Protein AF-A0A7V9Q1P3-F1 (afdb_monomer_lite)

pLDDT: mean 88.44, std 11.28, range [40.5, 98.25]

Sequence (131 aa):
MVEPEASEGRSLGRSAQELAEQVKGLVQTEIALARQEMTGQTRELGMAGGMGGAAAGLAVMSAGTATAGLVLLLAEKTPPWIAAFAVSGAYAGGAAVLARRARQKAEQIGVPSPDQAIGILKDAAQQVTGS

Radius of gyration: 32.56 Å; chains: 1; bounding box: 59×27×105 Å

Secondary structure (DSSP, 8-state):
----TTTHHHHHHHHHHHHHHHHHHHHHHHHHHHHHHHHHHHHHHHHHHHHHHHHHHHHHHHHHHHHHHHHHHHHTTS-HHHHHHHHHHHHHHHHHHHHHHHHHHHHHTTPPPHHHHHHHHHHHHHHHH--

Structure (mmCIF, N/CA/C/O backbone):
data_AF-A0A7V9Q1P3-F1
#
_entry.id   AF-A0A7V9Q1P3-F1
#
loop_
_atom_site.group_PDB
_atom_site.id
_atom_site.type_symbol
_atom_site.label_atom_id
_atom_site.label_alt_id
_atom_site.label_comp_id
_atom_site.label_asym_id
_atom_site.label_entity_id
_atom_site.label_seq_id
_atom_site.pdbx_PDB_ins_code
_atom_site.Cartn_x
_atom_site.Cartn_y
_atom_site.Cartn_z
_atom_site.occupancy
_atom_site.B_iso_or_equiv
_atom_site.auth_seq_id
_atom_site.auth_comp_id
_atom_site.auth_asym_id
_atom_site.auth_atom_id
_atom_site.pdbx_PDB_model_num
ATOM 1 N N . MET A 1 1 ? -40.681 10.470 78.973 1.00 40.50 1 MET A N 1
ATOM 2 C CA . MET A 1 1 ? -40.769 11.097 77.640 1.00 40.50 1 MET A CA 1
ATOM 3 C C . MET A 1 1 ? -39.359 11.038 77.070 1.00 40.50 1 MET A C 1
ATOM 5 O O . MET A 1 1 ? -38.522 11.806 77.513 1.00 40.50 1 MET A O 1
ATOM 9 N N . VAL A 1 2 ? -39.037 10.002 76.288 1.00 53.62 2 VAL A N 1
ATOM 10 C CA . VAL A 1 2 ? -37.687 9.761 75.742 1.00 53.62 2 VAL A CA 1
ATOM 11 C C . VAL A 1 2 ? -37.858 9.546 74.242 1.00 53.62 2 VAL A C 1
ATOM 13 O O . VAL A 1 2 ? -38.543 8.608 73.846 1.00 53.62 2 VAL A O 1
ATOM 16 N N . GLU A 1 3 ? -37.312 10.456 73.439 1.00 56.53 3 GLU A N 1
ATOM 17 C CA . GLU A 1 3 ? -37.327 10.440 71.969 1.00 56.53 3 GLU A CA 1
ATOM 18 C C . GLU A 1 3 ? -36.330 9.393 71.420 1.00 56.53 3 GLU A C 1
ATOM 20 O O . GLU A 1 3 ? -35.131 9.545 71.667 1.00 56.53 3 GLU A O 1
ATOM 25 N N . PRO A 1 4 ? -36.764 8.348 70.675 1.00 55.16 4 PRO A N 1
ATOM 26 C CA . PRO A 1 4 ? -35.864 7.321 70.138 1.00 55.16 4 PRO A CA 1
ATOM 27 C C . PRO A 1 4 ? -35.540 7.418 68.626 1.00 55.16 4 PRO A C 1
ATOM 29 O O . PRO A 1 4 ? -34.815 6.575 68.115 1.00 55.16 4 PRO A O 1
ATOM 32 N N . GLU A 1 5 ? -35.980 8.441 67.893 1.00 57.84 5 GLU A N 1
ATOM 33 C CA . GLU A 1 5 ? -35.951 8.450 66.408 1.00 57.84 5 GLU A CA 1
ATOM 34 C C . GLU A 1 5 ? -34.574 8.734 65.744 1.00 57.84 5 GLU A C 1
ATOM 36 O O . GLU A 1 5 ? -34.412 8.589 64.534 1.00 57.84 5 GLU A O 1
ATOM 41 N N . ALA A 1 6 ? -33.536 9.133 66.490 1.00 60.72 6 ALA A N 1
ATOM 42 C CA . ALA A 1 6 ? -32.285 9.654 65.903 1.00 60.72 6 ALA A CA 1
ATOM 43 C C . ALA A 1 6 ? -31.137 8.627 65.711 1.00 60.72 6 ALA A C 1
ATOM 45 O O . ALA A 1 6 ? -30.045 9.001 65.260 1.00 60.72 6 ALA A O 1
ATOM 46 N N . SER A 1 7 ? -31.295 7.359 66.106 1.00 61.62 7 SER A N 1
ATOM 47 C CA . SER A 1 7 ? -30.229 6.333 66.037 1.00 61.62 7 SER A CA 1
ATOM 48 C C . SER A 1 7 ? -30.337 5.421 64.806 1.00 61.62 7 SER A C 1
ATOM 50 O O . SER A 1 7 ? -29.314 5.085 64.208 1.00 61.62 7 SER A O 1
ATOM 52 N N . GLU A 1 8 ? -31.552 5.090 64.372 1.00 64.25 8 GLU A N 1
ATOM 53 C CA . GLU A 1 8 ? -31.824 4.177 63.252 1.00 64.25 8 GLU A CA 1
ATOM 54 C C . GLU A 1 8 ? -31.451 4.789 61.893 1.00 64.25 8 GLU A C 1
ATOM 56 O O . GLU A 1 8 ? -30.767 4.160 61.082 1.00 64.25 8 GLU A O 1
ATOM 61 N N . GLY A 1 9 ? -31.765 6.075 61.690 1.00 63.47 9 GLY A N 1
ATOM 62 C CA . GLY A 1 9 ? -31.361 6.820 60.491 1.00 63.47 9 GLY A CA 1
ATOM 63 C C . GLY A 1 9 ? -29.839 6.957 60.335 1.00 63.47 9 GLY A C 1
ATOM 64 O O . GLY A 1 9 ? -29.325 6.960 59.217 1.00 63.47 9 GLY A O 1
ATOM 65 N N . ARG A 1 10 ? -29.088 6.991 61.449 1.00 69.19 10 ARG A N 1
ATOM 66 C CA . ARG A 1 10 ? -27.611 6.978 61.431 1.00 69.19 10 ARG A CA 1
ATOM 67 C C . ARG A 1 10 ? -27.035 5.611 61.058 1.00 69.19 10 ARG A C 1
ATOM 69 O O . ARG A 1 10 ? -25.975 5.565 60.441 1.00 69.19 10 ARG A O 1
ATOM 76 N N . SER A 1 11 ? -27.714 4.523 61.416 1.00 75.56 11 SER A N 1
ATOM 77 C CA . SER A 1 11 ? -27.317 3.152 61.069 1.00 75.56 11 SER A CA 1
ATOM 78 C C . SER A 1 11 ? -27.511 2.874 59.573 1.00 75.56 11 SER A C 1
ATOM 80 O O . SER A 1 11 ? -26.572 2.470 58.889 1.00 75.56 11 SER A O 1
ATOM 82 N N . LEU A 1 12 ? -28.689 3.210 59.035 1.00 77.12 12 LEU A N 1
ATOM 83 C CA . LEU A 1 12 ? -29.006 3.063 57.608 1.00 77.12 12 LEU A CA 1
ATOM 84 C C . LEU A 1 12 ? -28.091 3.920 56.719 1.00 77.12 12 LEU A C 1
ATOM 86 O O . LEU A 1 12 ? -27.609 3.451 55.687 1.00 77.12 12 LEU A O 1
ATOM 90 N N . GLY A 1 13 ? -27.788 5.151 57.149 1.00 78.44 13 GLY A N 1
ATOM 91 C CA . GLY A 1 13 ? -26.826 6.016 56.462 1.00 78.44 13 GLY A CA 1
ATOM 92 C C . GLY A 1 13 ? -25.408 5.435 56.420 1.00 78.44 13 GLY A C 1
ATOM 93 O O . GLY A 1 13 ? -24.713 5.591 55.418 1.00 78.44 13 GLY A O 1
ATOM 94 N N . ARG A 1 14 ? -24.991 4.704 57.463 1.00 78.31 14 ARG A N 1
ATOM 95 C CA . ARG A 1 14 ? -23.667 4.071 57.536 1.00 78.31 14 ARG A CA 1
ATOM 96 C C . ARG A 1 14 ? -23.537 2.881 56.582 1.00 78.31 14 ARG A C 1
ATOM 98 O O . ARG A 1 14 ? -22.543 2.794 55.871 1.00 78.31 14 ARG A O 1
ATOM 105 N N . SER A 1 15 ? -24.547 2.012 56.500 1.00 82.81 15 SER A N 1
ATOM 106 C CA . SER A 1 15 ? -24.542 0.884 55.552 1.00 82.81 15 SER A CA 1
ATOM 107 C C . SER A 1 15 ? -24.612 1.346 54.093 1.00 82.81 15 SER A C 1
ATOM 109 O O . SER A 1 15 ? -23.935 0.781 53.237 1.00 82.81 15 SER A O 1
ATOM 111 N N . ALA A 1 16 ? -25.374 2.406 53.798 1.00 83.25 16 ALA A N 1
ATOM 112 C CA . ALA A 1 16 ? -25.401 3.009 52.464 1.00 83.25 16 ALA A CA 1
ATOM 113 C C . ALA A 1 16 ? -24.028 3.576 52.064 1.00 83.25 16 ALA A C 1
ATOM 115 O O . ALA A 1 16 ? -23.595 3.411 50.923 1.00 83.25 16 ALA A O 1
ATOM 116 N N . GLN A 1 17 ? -23.322 4.195 53.014 1.00 83.81 17 GLN A N 1
ATOM 117 C CA . GLN A 1 17 ? -21.967 4.695 52.810 1.00 83.81 17 GLN A CA 1
ATOM 118 C C . GLN A 1 17 ? -20.967 3.550 52.567 1.00 83.81 17 GLN A C 1
ATOM 120 O O . GLN A 1 17 ? -20.186 3.616 51.624 1.00 83.81 17 GLN A O 1
ATOM 125 N N . GLU A 1 18 ? -21.051 2.455 53.326 1.00 84.56 18 GLU A N 1
ATOM 126 C CA . GLU A 1 18 ? -20.197 1.272 53.139 1.00 84.56 18 GLU A CA 1
ATOM 127 C C . GLU A 1 18 ? -20.433 0.554 51.795 1.00 84.56 18 GLU A C 1
ATOM 129 O O . GLU A 1 18 ? -19.474 0.081 51.179 1.00 84.56 18 GLU A O 1
ATOM 134 N N . LEU A 1 19 ? -21.675 0.482 51.297 1.00 85.12 19 LEU A N 1
ATOM 135 C CA . LEU A 1 19 ? -21.953 -0.022 49.943 1.00 85.12 19 LEU A CA 1
ATOM 136 C C . LEU A 1 19 ? -21.420 0.925 48.862 1.00 85.12 19 LEU A C 1
ATOM 138 O O . LEU A 1 19 ? -20.853 0.459 47.874 1.00 85.12 19 LEU A O 1
ATOM 142 N N . ALA A 1 20 ? -21.574 2.240 49.041 1.00 85.69 20 ALA A N 1
ATOM 143 C CA . ALA A 1 20 ? -21.042 3.226 48.103 1.00 85.69 20 ALA A CA 1
ATOM 144 C C . ALA A 1 20 ? -19.510 3.130 47.997 1.00 85.69 20 ALA A C 1
ATOM 146 O O . ALA A 1 20 ? -18.964 3.171 46.893 1.00 85.69 20 ALA A O 1
ATOM 147 N N . GLU A 1 21 ? -18.820 2.925 49.121 1.00 87.25 21 GLU A N 1
ATOM 148 C CA . GLU A 1 21 ? -17.372 2.702 49.163 1.00 87.25 21 GLU A CA 1
ATOM 149 C C . GLU A 1 21 ? -16.961 1.401 48.435 1.00 87.25 21 GLU A C 1
ATOM 151 O O . GLU A 1 21 ? -15.992 1.401 47.672 1.00 87.25 21 GLU A O 1
ATOM 156 N N . GLN A 1 22 ? -17.718 0.306 48.596 1.00 86.44 22 GLN A N 1
ATOM 157 C CA . GLN A 1 22 ? -17.456 -0.977 47.919 1.00 86.44 22 GLN A CA 1
ATOM 158 C C . GLN A 1 22 ? -17.688 -0.909 46.407 1.00 86.44 22 GLN A C 1
ATOM 160 O O . GLN A 1 22 ? -16.849 -1.367 45.628 1.00 86.44 22 GLN A O 1
ATOM 165 N N . VAL A 1 23 ? -18.796 -0.297 45.978 1.00 86.88 23 VAL A N 1
ATOM 166 C CA . VAL A 1 23 ? -19.097 -0.087 44.553 1.00 86.88 23 VAL A CA 1
ATOM 167 C C . VAL A 1 23 ? -18.023 0.790 43.916 1.00 86.88 23 VAL A C 1
ATOM 169 O O . VAL A 1 23 ? -17.539 0.484 42.829 1.00 86.88 23 VAL A O 1
ATOM 172 N N . LYS A 1 24 ? -17.578 1.840 44.613 1.00 90.00 24 LYS A N 1
ATOM 173 C CA . LYS A 1 24 ? -16.486 2.703 44.152 1.00 90.00 24 LYS A CA 1
ATOM 174 C C . LYS A 1 24 ? -15.175 1.931 43.982 1.00 90.00 24 LYS A C 1
ATOM 176 O O . LYS A 1 24 ? -14.496 2.131 42.977 1.00 90.00 24 LYS A O 1
ATOM 181 N N . GLY A 1 25 ? -14.837 1.038 44.913 1.00 89.25 25 GLY A N 1
ATOM 182 C CA . GLY A 1 25 ? -13.669 0.159 44.794 1.00 89.25 25 GLY A CA 1
ATOM 183 C C . GLY A 1 25 ? -13.759 -0.794 43.598 1.00 89.25 25 GLY A C 1
ATOM 184 O O . GLY A 1 25 ? -12.799 -0.929 42.837 1.00 89.25 25 GLY A O 1
ATOM 185 N N . LEU A 1 26 ? -14.928 -1.401 43.377 1.00 91.12 26 LEU A N 1
ATOM 186 C CA . LEU A 1 26 ? -15.159 -2.301 42.246 1.00 91.12 26 LEU A CA 1
ATOM 187 C C . LEU A 1 26 ? -15.037 -1.567 40.903 1.00 91.12 26 LEU A C 1
ATOM 189 O O . LEU A 1 26 ? -14.317 -2.025 40.020 1.00 91.12 26 LEU A O 1
ATOM 193 N N . VAL A 1 27 ? -15.653 -0.385 40.783 1.00 91.06 27 VAL A N 1
ATOM 194 C CA . VAL A 1 27 ? -15.567 0.465 39.584 1.00 91.06 27 VAL A CA 1
ATOM 195 C C . VAL A 1 27 ? -14.125 0.894 39.308 1.00 91.06 27 VAL A C 1
ATOM 197 O O . VAL A 1 27 ? -13.674 0.832 38.168 1.00 91.06 27 VAL A O 1
ATOM 200 N N . GLN A 1 28 ? -13.365 1.294 40.332 1.00 94.06 28 GLN A N 1
ATOM 201 C CA . GLN A 1 28 ? -11.947 1.635 40.159 1.00 94.06 28 GLN A CA 1
ATOM 202 C C . GLN A 1 28 ? -11.109 0.440 39.687 1.00 94.06 28 GLN A C 1
ATOM 204 O O . GLN A 1 28 ? -10.177 0.621 38.904 1.00 94.06 28 GLN A O 1
ATOM 209 N N . THR A 1 29 ? -11.459 -0.770 40.124 1.00 93.19 29 THR A N 1
ATOM 210 C CA . THR A 1 29 ? -10.769 -2.010 39.746 1.00 93.19 29 THR A CA 1
ATOM 211 C C . THR A 1 29 ? -11.066 -2.394 38.296 1.00 93.19 29 THR A C 1
ATOM 213 O O . THR A 1 29 ? -10.141 -2.674 37.539 1.00 93.19 29 THR A O 1
ATOM 216 N N . GLU A 1 30 ? -12.332 -2.328 37.883 1.00 91.50 30 GLU A N 1
ATOM 217 C CA . GLU A 1 30 ? -12.779 -2.512 36.493 1.00 91.50 30 GLU A CA 1
ATOM 218 C C . GLU A 1 30 ? -12.091 -1.516 35.548 1.00 91.50 30 GLU A C 1
ATOM 220 O O . GLU A 1 30 ? -11.507 -1.901 34.538 1.00 91.50 30 GLU A O 1
ATOM 225 N N . ILE A 1 31 ? -12.030 -0.236 35.937 1.00 91.44 31 ILE A N 1
ATOM 226 C CA . ILE A 1 31 ? -11.319 0.794 35.167 1.00 91.44 31 ILE A CA 1
ATOM 227 C C . ILE A 1 31 ? -9.817 0.492 35.077 1.00 91.44 31 ILE A C 1
ATOM 229 O O . ILE A 1 31 ? -9.214 0.703 34.022 1.00 91.44 31 ILE A O 1
ATOM 233 N N . ALA A 1 32 ? -9.185 0.034 36.161 1.00 92.62 32 ALA A N 1
ATOM 234 C CA . ALA A 1 32 ? -7.767 -0.319 36.152 1.00 92.62 32 ALA A CA 1
ATOM 235 C C . ALA A 1 32 ? -7.486 -1.510 35.221 1.00 92.62 32 ALA A C 1
ATOM 237 O O . ALA A 1 32 ? -6.518 -1.476 34.458 1.00 92.62 32 ALA A O 1
ATOM 238 N N . LEU A 1 33 ? -8.367 -2.511 35.231 1.00 91.94 33 LEU A N 1
ATOM 239 C CA . LEU A 1 33 ? -8.277 -3.688 34.374 1.00 91.94 33 LEU A CA 1
ATOM 240 C C . LEU A 1 33 ? -8.488 -3.327 32.896 1.00 91.94 33 LEU A C 1
ATOM 242 O O . LEU A 1 33 ? -7.650 -3.657 32.059 1.00 91.94 33 LEU A O 1
ATOM 246 N N . ALA A 1 34 ? -9.534 -2.555 32.587 1.00 89.38 34 ALA A N 1
ATOM 247 C CA . ALA A 1 34 ? -9.805 -2.064 31.239 1.00 89.38 34 ALA A CA 1
ATOM 248 C C . ALA A 1 34 ? -8.636 -1.228 30.701 1.00 89.38 34 ALA A C 1
ATOM 250 O O . ALA A 1 34 ? -8.223 -1.398 29.557 1.00 89.38 34 ALA A O 1
ATOM 251 N N . ARG A 1 35 ? -8.030 -0.364 31.531 1.00 87.56 35 ARG A N 1
ATOM 252 C CA . ARG A 1 35 ? -6.823 0.389 31.149 1.00 87.56 35 ARG A CA 1
ATOM 253 C C . ARG A 1 35 ? -5.654 -0.535 30.824 1.00 87.56 35 ARG A C 1
ATOM 255 O O . ARG A 1 35 ? -4.974 -0.307 29.826 1.00 87.56 35 ARG A O 1
ATOM 262 N N . GLN A 1 36 ? -5.418 -1.567 31.629 1.00 89.81 36 GLN A N 1
ATOM 263 C CA . GLN A 1 36 ? -4.356 -2.536 31.374 1.00 89.81 36 GLN A CA 1
ATOM 264 C C . GLN A 1 36 ? -4.581 -3.265 30.042 1.00 89.81 36 GLN A C 1
ATOM 266 O O . GLN A 1 36 ? -3.673 -3.318 29.211 1.00 89.81 36 GLN A O 1
ATOM 271 N N . GLU A 1 37 ? -5.797 -3.744 29.791 1.00 85.06 37 GLU A N 1
ATOM 272 C CA . GLU A 1 37 ? -6.134 -4.446 28.553 1.00 85.06 37 GLU A CA 1
ATOM 273 C C . GLU A 1 37 ? -6.068 -3.523 27.325 1.00 85.06 37 GLU A C 1
ATOM 275 O O . GLU A 1 37 ? -5.451 -3.877 26.318 1.00 85.06 37 GLU A O 1
ATOM 280 N N . MET A 1 38 ? -6.573 -2.289 27.431 1.00 84.75 38 MET A N 1
ATOM 281 C CA . MET A 1 38 ? -6.458 -1.278 26.374 1.00 84.75 38 MET A CA 1
ATOM 282 C C . MET A 1 38 ? -4.998 -0.927 26.062 1.00 84.75 38 MET A C 1
ATOM 284 O O . MET A 1 38 ? -4.650 -0.764 24.892 1.00 84.75 38 MET A O 1
ATOM 288 N N . THR A 1 39 ? -4.119 -0.821 27.067 1.00 81.06 39 THR A N 1
ATOM 289 C CA . THR A 1 39 ? -2.685 -0.571 26.821 1.00 81.06 39 THR A CA 1
ATOM 290 C C . THR A 1 39 ? -1.994 -1.755 26.146 1.00 81.06 39 THR A C 1
ATOM 292 O O . THR A 1 39 ? -1.157 -1.536 25.268 1.00 81.06 39 THR A O 1
ATOM 295 N N . GLY A 1 40 ? -2.374 -2.991 26.489 1.00 79.94 40 GLY A N 1
ATOM 296 C CA . GLY A 1 40 ? -1.912 -4.205 25.815 1.00 79.94 40 GLY A CA 1
ATOM 297 C C . GLY A 1 40 ? -2.324 -4.229 24.344 1.00 79.94 40 GLY A C 1
ATOM 298 O O . GLY A 1 40 ? -1.457 -4.250 23.471 1.00 79.94 40 GLY A O 1
ATOM 299 N N . GLN A 1 41 ? -3.626 -4.095 24.068 1.00 79.44 41 GLN A N 1
ATOM 300 C CA . GLN A 1 41 ? -4.153 -4.057 22.698 1.00 79.44 41 GLN A CA 1
ATOM 301 C C . GLN A 1 41 ? -3.517 -2.933 21.875 1.00 79.44 41 GLN A C 1
ATOM 303 O O . GLN A 1 41 ? -3.106 -3.149 20.739 1.00 79.44 41 GLN A O 1
ATOM 308 N N . THR A 1 42 ? -3.366 -1.737 22.453 1.00 79.56 42 THR A N 1
ATOM 309 C CA . THR A 1 42 ? -2.755 -0.593 21.757 1.00 79.56 42 THR A CA 1
ATOM 310 C C . THR A 1 42 ? -1.282 -0.839 21.438 1.00 79.56 42 THR A C 1
ATOM 312 O O . THR A 1 42 ? -0.818 -0.483 20.355 1.00 79.56 42 THR A O 1
ATOM 315 N N . ARG A 1 43 ? -0.524 -1.456 22.352 1.00 80.94 43 ARG A N 1
ATOM 316 C CA . ARG A 1 43 ? 0.893 -1.766 22.130 1.00 80.94 43 ARG A CA 1
ATOM 317 C C . ARG A 1 43 ? 1.071 -2.835 21.058 1.00 80.94 43 ARG A C 1
ATOM 319 O O . ARG A 1 43 ? 1.936 -2.680 20.199 1.00 80.94 43 ARG A O 1
ATOM 326 N N . GLU A 1 44 ? 0.257 -3.883 21.088 1.00 80.06 44 GLU A N 1
ATOM 327 C CA . GLU A 1 44 ? 0.274 -4.943 20.079 1.00 80.06 44 GLU A CA 1
ATOM 328 C C . GLU A 1 44 ? -0.152 -4.419 18.706 1.00 80.06 44 GLU A C 1
ATOM 330 O O . GLU A 1 44 ? 0.544 -4.666 17.723 1.00 80.06 44 GLU A O 1
ATOM 335 N N . LEU A 1 45 ? -1.209 -3.604 18.637 1.00 85.50 45 LEU A N 1
ATOM 336 C CA . LEU A 1 45 ? -1.615 -2.902 17.416 1.00 85.50 45 LEU A CA 1
ATOM 337 C C . LEU A 1 45 ? -0.526 -1.946 16.916 1.00 85.50 45 LEU A C 1
ATOM 339 O O . LEU A 1 45 ? -0.299 -1.860 15.713 1.00 85.50 45 LEU A O 1
ATOM 343 N N . GLY A 1 46 ? 0.178 -1.253 17.814 1.00 82.12 46 GLY A N 1
ATOM 344 C CA . GLY A 1 46 ? 1.290 -0.368 17.469 1.00 82.12 46 GLY A CA 1
ATOM 345 C C . GLY A 1 46 ? 2.496 -1.125 16.910 1.00 82.12 46 GLY A C 1
ATOM 346 O O . GLY A 1 46 ? 3.082 -0.706 15.913 1.00 82.12 46 GLY A O 1
ATOM 347 N N . MET A 1 47 ? 2.843 -2.271 17.499 1.00 86.25 47 MET A N 1
ATOM 348 C CA . MET A 1 47 ? 3.899 -3.151 16.989 1.00 86.25 47 MET A CA 1
ATOM 349 C C . MET A 1 47 ? 3.508 -3.781 15.651 1.00 86.25 47 MET A C 1
ATOM 351 O O . MET A 1 47 ? 4.300 -3.742 14.710 1.00 86.25 47 MET A O 1
ATOM 355 N N . ALA A 1 48 ? 2.280 -4.290 15.531 1.00 81.12 48 ALA A N 1
ATOM 356 C CA . ALA A 1 48 ? 1.745 -4.834 14.287 1.00 81.12 48 ALA A CA 1
ATOM 357 C C . ALA A 1 48 ? 1.668 -3.764 13.189 1.00 81.12 48 ALA A C 1
ATOM 359 O O . ALA A 1 48 ? 2.040 -4.024 12.048 1.00 81.12 48 ALA A O 1
ATOM 360 N N . GLY A 1 49 ? 1.265 -2.541 13.538 1.00 88.75 49 GLY A N 1
ATOM 361 C CA . GLY A 1 49 ? 1.267 -1.386 12.646 1.00 88.75 49 GLY A CA 1
ATOM 362 C C . GLY A 1 49 ? 2.679 -0.988 12.215 1.00 88.75 49 GLY A C 1
ATOM 363 O O . GLY A 1 49 ? 2.911 -0.750 11.032 1.00 88.75 49 GLY A O 1
ATOM 364 N N . GLY A 1 50 ? 3.643 -0.989 13.139 1.00 89.81 50 GLY A N 1
ATOM 365 C CA . GLY A 1 50 ? 5.051 -0.715 12.848 1.00 89.81 50 GLY A CA 1
ATOM 366 C C . GLY A 1 50 ? 5.673 -1.754 11.913 1.00 89.81 50 GLY A C 1
ATOM 367 O O . GLY A 1 50 ? 6.250 -1.394 10.887 1.00 89.81 50 GLY A O 1
ATOM 368 N N . MET A 1 51 ? 5.502 -3.044 12.216 1.00 93.06 51 MET A N 1
ATOM 369 C CA . MET A 1 51 ? 5.965 -4.146 11.364 1.00 93.06 51 MET A CA 1
ATOM 370 C C . MET A 1 51 ? 5.255 -4.154 10.009 1.00 93.06 51 MET A C 1
ATOM 372 O O . MET A 1 51 ? 5.905 -4.325 8.980 1.00 93.06 51 MET A O 1
ATOM 376 N N . GLY A 1 52 ? 3.940 -3.926 9.994 1.00 95.06 52 GLY A N 1
ATOM 377 C CA . GLY A 1 52 ? 3.144 -3.820 8.774 1.00 95.06 52 GLY A CA 1
ATOM 378 C C . GLY A 1 52 ? 3.595 -2.659 7.889 1.00 95.06 52 GLY A C 1
ATOM 379 O O . GLY A 1 52 ? 3.761 -2.836 6.684 1.00 95.06 52 GLY A O 1
ATOM 380 N N . GLY A 1 53 ? 3.881 -1.497 8.479 1.00 94.25 53 GLY A N 1
ATOM 381 C CA . GLY A 1 53 ? 4.436 -0.343 7.773 1.00 94.25 53 GLY A CA 1
ATOM 382 C C . GLY A 1 53 ? 5.822 -0.620 7.189 1.00 94.25 53 GLY A C 1
ATOM 383 O O . GLY A 1 53 ? 6.065 -0.323 6.020 1.00 94.25 53 GLY A O 1
ATOM 384 N N . ALA A 1 54 ? 6.715 -1.25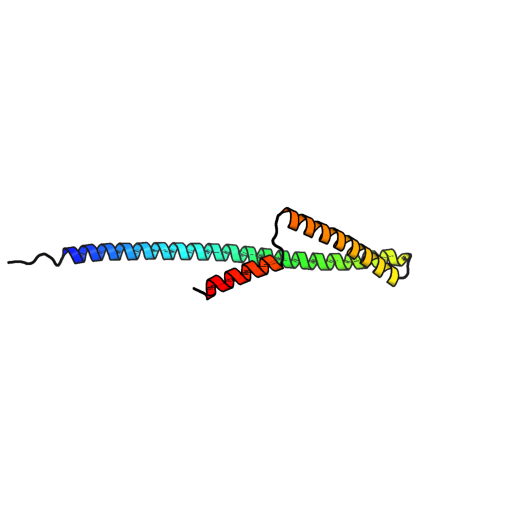3 7.959 1.00 95.38 54 ALA A N 1
ATOM 385 C CA . ALA A 1 54 ? 8.034 -1.660 7.470 1.00 95.38 54 ALA A CA 1
ATOM 386 C C . ALA A 1 54 ? 7.931 -2.675 6.318 1.00 95.38 54 ALA A C 1
ATOM 388 O O . ALA A 1 54 ? 8.595 -2.516 5.294 1.00 95.38 54 ALA A O 1
ATOM 389 N N . ALA A 1 55 ? 7.068 -3.686 6.453 1.00 96.06 55 ALA A N 1
ATOM 390 C CA . ALA A 1 55 ? 6.815 -4.670 5.406 1.00 96.06 55 ALA A CA 1
ATOM 391 C C . ALA A 1 55 ? 6.257 -4.014 4.134 1.00 96.06 55 ALA A C 1
ATOM 393 O O . ALA A 1 55 ? 6.730 -4.309 3.039 1.00 96.06 55 ALA A O 1
ATOM 394 N N . ALA A 1 56 ? 5.311 -3.078 4.268 1.00 95.94 56 ALA A N 1
ATOM 395 C CA . ALA A 1 56 ? 4.790 -2.304 3.145 1.00 95.94 56 ALA A CA 1
ATOM 396 C C . ALA A 1 56 ? 5.889 -1.461 2.476 1.00 95.94 56 ALA A C 1
ATOM 398 O O . ALA A 1 56 ? 6.000 -1.458 1.251 1.00 95.94 56 ALA A O 1
ATOM 399 N N . GLY A 1 57 ? 6.748 -0.802 3.260 1.00 97.94 57 GLY A N 1
ATOM 400 C CA . GLY A 1 57 ? 7.894 -0.051 2.743 1.00 97.94 57 GLY A CA 1
ATOM 401 C C . GLY A 1 57 ? 8.870 -0.931 1.955 1.00 97.94 57 GLY A C 1
ATOM 402 O O . GLY A 1 57 ? 9.247 -0.589 0.833 1.00 97.94 57 GLY A O 1
ATOM 403 N N . LEU A 1 58 ? 9.226 -2.100 2.495 1.00 97.88 58 LEU A N 1
ATOM 404 C CA . LEU A 1 58 ? 10.067 -3.082 1.802 1.00 97.88 58 LEU A CA 1
ATOM 405 C C . LEU A 1 58 ? 9.400 -3.617 0.529 1.00 97.88 58 LEU A C 1
ATOM 407 O O . LEU A 1 58 ? 10.075 -3.768 -0.488 1.00 97.88 58 LEU A O 1
ATOM 411 N N . ALA A 1 59 ? 8.088 -3.856 0.552 1.00 96.75 59 ALA A N 1
ATOM 412 C CA . ALA A 1 59 ? 7.338 -4.277 -0.627 1.00 96.75 59 ALA A CA 1
ATOM 413 C C . ALA A 1 59 ? 7.370 -3.211 -1.735 1.00 96.75 59 ALA A C 1
ATOM 415 O O . ALA A 1 59 ? 7.571 -3.553 -2.899 1.00 96.75 59 ALA A O 1
ATOM 416 N N . VAL A 1 60 ? 7.253 -1.923 -1.388 1.00 97.69 60 VAL A N 1
ATOM 417 C CA . VAL A 1 60 ? 7.378 -0.811 -2.348 1.00 97.69 60 VAL A CA 1
ATOM 418 C C . VAL A 1 60 ? 8.785 -0.748 -2.942 1.00 97.69 60 VAL A C 1
ATOM 420 O O . VAL A 1 60 ? 8.926 -0.635 -4.160 1.00 97.69 60 VAL A O 1
ATOM 423 N N . MET A 1 61 ? 9.827 -0.869 -2.114 1.00 97.56 61 MET A N 1
ATOM 424 C CA . MET A 1 61 ? 11.215 -0.881 -2.594 1.00 97.56 61 MET A CA 1
ATOM 425 C C . MET A 1 61 ? 11.474 -2.069 -3.523 1.00 97.56 61 MET A C 1
ATOM 427 O O . MET A 1 61 ? 12.002 -1.892 -4.618 1.00 97.56 61 MET A O 1
ATOM 431 N N . SER A 1 62 ? 11.025 -3.264 -3.131 1.00 98.00 62 SER A N 1
ATOM 432 C CA . SER A 1 62 ? 11.122 -4.474 -3.949 1.00 98.00 62 SER A CA 1
ATOM 433 C C . SER A 1 62 ? 10.390 -4.319 -5.286 1.00 98.00 62 SER A C 1
ATOM 435 O O . SER A 1 62 ? 10.960 -4.639 -6.329 1.00 98.00 62 SER A O 1
ATOM 437 N N . ALA A 1 63 ? 9.178 -3.754 -5.286 1.00 97.31 63 ALA A N 1
ATOM 438 C CA . ALA A 1 63 ? 8.432 -3.468 -6.509 1.00 97.31 63 ALA A CA 1
ATOM 439 C C . ALA A 1 63 ? 9.170 -2.466 -7.414 1.00 97.31 63 ALA A C 1
ATOM 441 O O . ALA A 1 63 ? 9.238 -2.673 -8.627 1.00 97.31 63 ALA A O 1
ATOM 442 N N . GLY A 1 64 ? 9.775 -1.419 -6.844 1.00 97.44 64 GLY A N 1
ATOM 443 C CA . GLY A 1 64 ? 10.593 -0.452 -7.581 1.00 97.44 64 GLY A CA 1
ATOM 444 C C . GLY A 1 64 ? 11.829 -1.092 -8.219 1.00 97.44 64 GLY A C 1
ATOM 445 O O . GLY A 1 64 ? 12.074 -0.915 -9.413 1.00 97.44 64 GLY A O 1
ATOM 446 N N . THR A 1 65 ? 12.573 -1.902 -7.463 1.00 98.25 65 THR A N 1
ATOM 447 C CA . THR A 1 65 ? 13.737 -2.638 -7.980 1.00 98.25 65 THR A CA 1
ATOM 448 C C . THR A 1 65 ? 13.339 -3.648 -9.059 1.00 98.25 65 THR A C 1
ATOM 450 O O . THR A 1 65 ? 13.997 -3.723 -10.096 1.00 98.25 65 THR A O 1
ATOM 453 N N . ALA A 1 66 ? 12.238 -4.381 -8.872 1.00 98.00 66 ALA A N 1
ATOM 454 C CA . ALA A 1 66 ? 11.713 -5.305 -9.877 1.00 98.00 66 ALA A CA 1
ATOM 455 C C . ALA A 1 66 ? 11.276 -4.572 -11.155 1.00 98.00 66 ALA A C 1
ATOM 457 O O . ALA A 1 66 ? 11.574 -5.027 -12.258 1.00 98.00 66 ALA A O 1
ATOM 458 N N . THR A 1 67 ? 10.636 -3.406 -11.016 1.00 97.88 67 THR A N 1
ATOM 459 C CA . THR A 1 67 ? 10.277 -2.536 -12.146 1.00 97.88 67 THR A CA 1
ATOM 460 C C . THR A 1 67 ? 11.518 -2.143 -12.942 1.00 97.88 67 THR A C 1
ATOM 462 O O . THR A 1 67 ? 11.538 -2.302 -14.161 1.00 97.88 67 THR A O 1
ATOM 465 N N . ALA A 1 68 ? 12.573 -1.678 -12.264 1.00 97.44 68 ALA A N 1
ATOM 466 C CA . ALA A 1 68 ? 13.832 -1.324 -12.915 1.00 97.44 68 ALA A CA 1
ATOM 467 C C . ALA A 1 68 ? 14.447 -2.525 -13.655 1.00 97.44 68 ALA A C 1
ATOM 469 O O . ALA A 1 68 ? 14.867 -2.383 -14.801 1.00 97.44 68 ALA A O 1
ATOM 470 N N . GLY A 1 69 ? 14.428 -3.717 -13.046 1.00 97.81 69 GLY A N 1
ATOM 471 C CA . GLY A 1 69 ? 14.880 -4.956 -13.682 1.00 97.81 69 GLY A CA 1
ATOM 472 C C . GLY A 1 69 ? 14.100 -5.305 -14.953 1.00 97.81 69 GLY A C 1
ATOM 473 O O . GLY A 1 69 ? 14.709 -5.614 -15.973 1.00 97.81 69 GLY A O 1
ATOM 474 N N . LEU A 1 70 ? 12.767 -5.193 -14.932 1.00 97.81 70 LEU A N 1
ATOM 475 C CA . LEU A 1 70 ? 11.927 -5.421 -16.116 1.00 97.81 70 LEU A CA 1
ATOM 476 C C . LEU A 1 70 ? 12.231 -4.425 -17.239 1.00 97.81 70 LEU A C 1
ATOM 478 O O . LEU A 1 70 ? 12.318 -4.822 -18.399 1.00 97.81 70 LEU A O 1
ATOM 482 N N . VAL A 1 71 ? 12.414 -3.145 -16.902 1.00 98.12 71 VAL A N 1
ATOM 483 C CA . VAL A 1 71 ? 12.770 -2.112 -17.884 1.00 98.12 71 VAL A CA 1
ATOM 484 C C . VAL A 1 71 ? 14.131 -2.405 -18.506 1.00 98.12 71 VAL A C 1
ATOM 486 O O . VAL A 1 71 ? 14.250 -2.356 -19.727 1.00 98.12 71 VAL A O 1
ATOM 489 N N . LEU A 1 72 ? 15.138 -2.748 -17.697 1.00 97.56 72 LEU A N 1
ATOM 490 C CA . LEU A 1 72 ? 16.473 -3.093 -18.190 1.00 97.56 72 LEU A CA 1
ATOM 491 C C . LEU A 1 72 ? 16.447 -4.334 -19.089 1.00 97.56 72 LEU A C 1
ATOM 493 O O . LEU A 1 72 ? 17.032 -4.307 -20.168 1.00 97.56 72 LEU A O 1
ATOM 497 N N . LEU A 1 73 ? 15.714 -5.376 -18.691 1.00 97.50 73 LEU A N 1
ATOM 498 C CA . LEU A 1 73 ? 15.557 -6.596 -19.481 1.00 97.50 73 LEU A CA 1
ATOM 499 C C . LEU A 1 73 ? 14.924 -6.302 -20.850 1.00 97.50 73 LEU A C 1
ATOM 501 O O . LEU A 1 73 ? 15.386 -6.790 -21.878 1.00 97.50 73 LEU A O 1
ATOM 505 N N . LEU A 1 74 ? 13.879 -5.472 -20.885 1.00 96.00 74 LEU A N 1
ATOM 506 C CA . LEU A 1 74 ? 13.212 -5.103 -22.135 1.00 96.00 74 LEU A CA 1
ATOM 507 C C . LEU A 1 74 ? 14.069 -4.153 -22.991 1.00 96.00 74 LEU A C 1
ATOM 509 O O . LEU A 1 74 ? 14.000 -4.184 -24.225 1.00 96.00 74 LEU A O 1
ATOM 513 N N . ALA A 1 75 ? 14.907 -3.338 -22.346 1.00 96.62 75 ALA A N 1
ATOM 514 C CA . ALA A 1 75 ? 15.832 -2.425 -23.005 1.00 96.62 75 ALA A CA 1
ATOM 515 C C . ALA A 1 75 ? 16.980 -3.146 -23.742 1.00 96.62 75 ALA A C 1
ATOM 517 O O . ALA A 1 75 ? 17.607 -2.544 -24.609 1.00 96.62 75 ALA A O 1
ATOM 518 N N . GLU A 1 76 ? 17.226 -4.441 -23.496 1.00 96.75 76 GLU A N 1
ATOM 519 C CA . GLU A 1 76 ? 18.196 -5.222 -24.285 1.00 96.75 76 GLU A CA 1
ATOM 520 C C . GLU A 1 76 ? 17.814 -5.325 -25.770 1.00 96.75 76 GLU A C 1
ATOM 522 O O . GLU A 1 76 ? 18.676 -5.500 -26.634 1.00 96.75 76 GLU A O 1
ATOM 527 N N . LYS A 1 77 ? 16.512 -5.252 -26.076 1.00 95.06 77 LYS A N 1
ATOM 528 C CA . LYS A 1 77 ? 15.971 -5.391 -27.439 1.00 95.06 77 LYS A CA 1
ATOM 529 C C . LYS A 1 77 ? 15.243 -4.143 -27.934 1.00 95.06 77 LYS A C 1
ATOM 531 O O . LYS A 1 77 ? 14.830 -4.111 -29.091 1.00 95.06 77 LYS A O 1
ATOM 536 N N . THR A 1 78 ? 15.058 -3.130 -27.088 1.00 95.06 78 THR A N 1
ATOM 537 C CA . THR A 1 78 ? 14.269 -1.931 -27.406 1.00 95.06 78 THR A CA 1
ATOM 538 C C . THR A 1 78 ? 14.904 -0.662 -26.828 1.00 95.06 78 THR A C 1
ATOM 540 O O . THR A 1 78 ? 15.651 -0.740 -25.857 1.00 95.06 78 THR A O 1
ATOM 543 N N . PRO A 1 79 ? 14.625 0.535 -27.380 1.00 96.31 79 PRO A N 1
ATOM 544 C CA . PRO A 1 79 ? 15.067 1.787 -26.773 1.00 96.31 79 PRO A CA 1
ATOM 545 C C . PRO A 1 79 ? 14.591 1.917 -25.311 1.00 96.31 79 PRO A C 1
ATOM 547 O O . PRO A 1 79 ? 13.409 1.673 -25.046 1.00 96.31 79 PRO A O 1
ATOM 550 N N . PRO A 1 80 ? 15.441 2.378 -24.369 1.00 95.12 80 PRO A N 1
ATOM 551 C CA . PRO A 1 80 ? 15.111 2.397 -22.938 1.00 95.12 80 PRO A CA 1
ATOM 552 C C . PRO A 1 80 ? 13.826 3.155 -22.585 1.00 95.12 80 PRO A C 1
ATOM 554 O O . PRO A 1 80 ? 13.085 2.757 -21.688 1.00 95.12 80 PRO A O 1
ATOM 557 N N . TRP A 1 81 ? 13.525 4.234 -23.313 1.00 95.38 81 TRP A N 1
ATOM 558 C CA . TRP A 1 81 ? 12.303 5.006 -23.097 1.00 95.38 81 TRP A CA 1
ATOM 559 C C . TRP A 1 81 ? 11.046 4.206 -23.478 1.00 95.38 81 TRP A C 1
ATOM 561 O O . TRP A 1 81 ? 10.067 4.232 -22.737 1.00 95.38 81 TRP A O 1
ATOM 571 N N . ILE A 1 82 ? 11.085 3.428 -24.569 1.00 97.69 82 ILE A N 1
ATOM 572 C CA . ILE A 1 82 ? 9.975 2.555 -24.987 1.00 97.69 82 ILE A CA 1
ATOM 573 C C . ILE A 1 82 ? 9.765 1.446 -23.957 1.00 97.69 82 ILE A C 1
ATOM 575 O O . ILE A 1 82 ? 8.628 1.187 -23.568 1.00 97.69 82 ILE A O 1
ATOM 579 N N . ALA A 1 83 ? 10.850 0.836 -23.473 1.00 97.06 83 ALA A N 1
ATOM 580 C CA . ALA A 1 83 ? 10.793 -0.171 -22.419 1.00 97.06 83 ALA A CA 1
ATOM 581 C C . ALA A 1 83 ? 10.095 0.360 -21.153 1.00 97.06 83 ALA A C 1
ATOM 583 O O . ALA A 1 83 ? 9.171 -0.274 -20.640 1.00 97.06 83 ALA A O 1
ATOM 584 N N . ALA A 1 84 ? 10.476 1.557 -20.694 1.00 95.75 84 ALA A N 1
ATOM 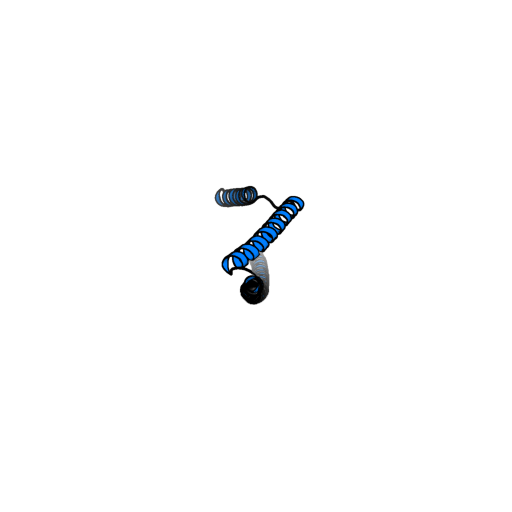585 C CA . ALA A 1 84 ? 9.858 2.202 -19.538 1.00 95.75 84 ALA A CA 1
ATOM 586 C C . ALA A 1 84 ? 8.354 2.465 -19.739 1.00 95.75 84 ALA A C 1
ATOM 588 O O . ALA A 1 84 ? 7.550 2.138 -18.862 1.00 95.75 84 ALA A O 1
ATOM 589 N N . PHE A 1 85 ? 7.949 2.999 -20.898 1.00 97.94 85 PHE A N 1
ATOM 590 C CA . PHE A 1 85 ? 6.530 3.231 -21.189 1.00 97.94 85 PHE A CA 1
ATOM 591 C C . PHE A 1 85 ? 5.732 1.935 -21.333 1.00 97.94 85 PHE A C 1
ATOM 593 O O . PHE A 1 85 ? 4.587 1.887 -20.887 1.00 97.94 85 PHE A O 1
ATOM 600 N N . ALA A 1 86 ? 6.316 0.877 -21.896 1.00 97.19 86 ALA A N 1
ATOM 601 C CA . ALA A 1 86 ? 5.653 -0.417 -22.021 1.00 97.19 86 ALA A CA 1
ATOM 602 C C . ALA A 1 86 ? 5.364 -1.043 -20.646 1.00 97.19 86 ALA A C 1
ATOM 604 O O . ALA A 1 86 ? 4.232 -1.449 -20.378 1.00 97.19 86 ALA A O 1
ATOM 605 N N . VAL A 1 87 ? 6.356 -1.061 -19.747 1.00 97.56 87 VAL A N 1
ATOM 606 C CA . VAL A 1 87 ? 6.184 -1.567 -18.373 1.00 97.56 87 VAL A CA 1
ATOM 607 C C . VAL A 1 87 ? 5.174 -0.710 -17.601 1.00 97.56 87 VAL A C 1
ATOM 609 O O . VAL A 1 87 ? 4.269 -1.247 -16.963 1.00 97.56 87 VAL A O 1
ATOM 612 N N . SER A 1 88 ? 5.260 0.619 -17.726 1.00 97.31 88 SER A N 1
ATOM 613 C CA . SER A 1 88 ? 4.289 1.546 -17.129 1.00 97.31 88 SER A CA 1
ATOM 614 C C . SER A 1 88 ? 2.862 1.295 -17.635 1.00 97.31 88 SER A C 1
ATOM 616 O O . SER A 1 88 ? 1.923 1.197 -16.844 1.00 97.31 88 SER A O 1
ATOM 618 N N . GLY A 1 89 ? 2.692 1.096 -18.945 1.00 98.00 89 GLY A N 1
ATOM 619 C CA . GLY A 1 89 ? 1.408 0.754 -19.553 1.00 98.00 89 GLY A CA 1
ATOM 620 C C . GLY A 1 89 ? 0.841 -0.570 -19.036 1.00 98.00 89 GLY A C 1
ATOM 621 O O . GLY A 1 89 ? -0.354 -0.653 -18.747 1.00 98.00 89 GLY A O 1
ATOM 622 N N . ALA A 1 90 ? 1.689 -1.585 -18.840 1.00 97.69 90 ALA A N 1
ATOM 623 C CA . ALA A 1 90 ? 1.279 -2.856 -18.245 1.00 97.69 90 ALA A CA 1
ATOM 624 C C . ALA A 1 90 ? 0.770 -2.677 -16.802 1.00 97.69 90 ALA A C 1
ATOM 626 O O . ALA A 1 90 ? -0.288 -3.209 -16.452 1.00 97.69 90 ALA A O 1
ATOM 627 N N . TYR A 1 91 ? 1.460 -1.876 -15.982 1.00 97.50 91 TYR A N 1
ATOM 628 C CA . TYR A 1 91 ? 0.998 -1.544 -14.631 1.00 97.50 91 TYR A CA 1
ATOM 629 C C . TYR A 1 91 ? -0.305 -0.750 -14.634 1.00 97.50 91 TYR A C 1
ATOM 631 O O . TYR A 1 91 ? -1.205 -1.077 -13.862 1.00 97.50 91 TYR A O 1
ATOM 639 N N . ALA A 1 92 ? -0.454 0.232 -15.524 1.00 98.00 92 ALA A N 1
ATOM 640 C CA . ALA A 1 92 ? -1.692 0.992 -15.666 1.00 98.00 92 ALA A CA 1
ATOM 641 C C . ALA A 1 92 ? -2.875 0.086 -16.053 1.00 98.00 92 ALA A C 1
ATOM 643 O O . ALA A 1 92 ? -3.956 0.194 -15.473 1.00 98.00 92 ALA A O 1
ATOM 644 N N . GLY A 1 93 ? -2.661 -0.858 -16.975 1.00 98.25 93 GLY A N 1
ATOM 645 C CA . GLY A 1 93 ? -3.662 -1.855 -17.356 1.00 98.25 93 GLY A CA 1
ATOM 646 C C . GLY A 1 93 ? -4.068 -2.753 -16.184 1.00 98.25 93 GLY A C 1
ATOM 647 O O . GLY A 1 93 ? -5.258 -2.907 -15.900 1.00 98.25 93 GLY A O 1
ATOM 648 N N . GLY A 1 94 ? -3.089 -3.295 -15.453 1.00 97.75 94 GLY A N 1
ATOM 649 C CA . GLY A 1 94 ? -3.338 -4.096 -14.252 1.00 97.75 94 GLY A CA 1
ATOM 650 C C . GLY A 1 94 ? -4.082 -3.315 -13.165 1.00 97.75 94 GLY A C 1
ATOM 651 O O . GLY A 1 94 ? -5.078 -3.800 -12.622 1.00 97.75 94 GLY A O 1
ATOM 652 N N . ALA A 1 95 ? -3.661 -2.076 -12.901 1.00 96.38 95 ALA A N 1
ATOM 653 C CA . ALA A 1 95 ? -4.304 -1.179 -11.947 1.00 96.38 95 ALA A CA 1
ATOM 654 C C . ALA A 1 95 ? -5.755 -0.874 -12.339 1.00 96.38 95 ALA A C 1
ATOM 656 O O . ALA A 1 95 ? -6.641 -0.931 -11.489 1.00 96.38 95 ALA A O 1
ATOM 657 N N . ALA A 1 96 ? -6.031 -0.630 -13.623 1.00 97.44 96 ALA A N 1
ATOM 658 C CA . ALA A 1 96 ? -7.389 -0.411 -14.112 1.00 97.44 96 ALA A CA 1
ATOM 659 C C . ALA A 1 96 ? -8.286 -1.641 -13.885 1.00 97.44 96 ALA A C 1
ATOM 661 O O . ALA A 1 96 ? -9.428 -1.497 -13.444 1.00 97.44 96 ALA A O 1
ATOM 662 N N . VAL A 1 97 ? -7.782 -2.856 -14.130 1.00 98.12 97 VAL A N 1
ATOM 663 C CA . VAL A 1 97 ? -8.533 -4.100 -13.875 1.00 98.12 97 VAL A CA 1
ATOM 664 C C . VAL A 1 97 ? -8.809 -4.283 -12.383 1.00 98.12 97 VAL A C 1
ATOM 666 O O . VAL A 1 97 ? -9.948 -4.562 -12.002 1.00 98.12 97 VAL A O 1
ATOM 669 N N . LEU A 1 98 ? -7.797 -4.101 -11.531 1.00 97.56 98 LEU A N 1
ATOM 670 C CA . LEU A 1 98 ? -7.950 -4.217 -10.080 1.00 97.56 98 LEU A CA 1
ATOM 671 C C . LEU A 1 98 ? -8.918 -3.168 -9.527 1.00 97.56 98 LEU A C 1
ATOM 673 O O . LEU A 1 98 ? -9.804 -3.522 -8.755 1.00 97.56 98 LEU A O 1
ATOM 677 N N . ALA A 1 99 ? -8.820 -1.914 -9.972 1.00 94.94 99 ALA A N 1
ATOM 678 C CA . ALA A 1 99 ? -9.727 -0.844 -9.567 1.00 94.94 99 ALA A CA 1
ATOM 679 C C . ALA A 1 99 ? -11.180 -1.152 -9.952 1.00 94.94 99 ALA A C 1
ATOM 681 O O . ALA A 1 99 ? -12.089 -0.955 -9.146 1.00 94.94 99 ALA A O 1
ATOM 682 N N . ARG A 1 100 ? -11.414 -1.689 -11.157 1.00 97.00 100 ARG A N 1
ATOM 683 C CA . ARG A 1 100 ? -12.756 -2.110 -11.590 1.00 97.00 100 ARG A CA 1
ATOM 684 C C . ARG A 1 100 ? -13.290 -3.257 -10.735 1.00 97.00 100 ARG A C 1
ATOM 686 O O . ARG A 1 100 ? -14.430 -3.183 -10.293 1.00 97.00 100 ARG A O 1
ATOM 693 N N . ARG A 1 101 ? -12.471 -4.272 -10.442 1.00 96.56 101 ARG A N 1
ATOM 694 C CA . ARG A 1 101 ? -12.864 -5.388 -9.562 1.00 96.56 101 ARG A CA 1
ATOM 695 C C . ARG A 1 101 ? -13.130 -4.937 -8.128 1.00 96.56 101 ARG A C 1
ATOM 697 O O . ARG A 1 101 ? -14.082 -5.407 -7.517 1.00 96.56 101 ARG A O 1
ATOM 704 N N . ALA A 1 102 ? -12.318 -4.025 -7.598 1.00 92.44 102 ALA A N 1
ATOM 705 C CA . ALA A 1 102 ? -12.514 -3.458 -6.269 1.00 92.44 102 ALA A CA 1
ATOM 706 C C . ALA A 1 102 ? -13.850 -2.708 -6.180 1.00 92.44 102 ALA A C 1
ATOM 708 O O . ALA A 1 102 ? -14.606 -2.943 -5.244 1.00 92.44 102 ALA A O 1
ATOM 709 N N . ARG A 1 103 ? -14.178 -1.886 -7.189 1.00 90.81 103 ARG A N 1
ATOM 710 C CA . ARG A 1 103 ? -15.480 -1.203 -7.287 1.00 90.81 103 ARG A CA 1
ATOM 711 C C . ARG A 1 103 ? -16.640 -2.189 -7.359 1.00 90.81 103 ARG A C 1
ATOM 713 O O . ARG A 1 103 ? -17.546 -2.099 -6.547 1.00 90.81 103 ARG A O 1
ATOM 720 N N . GLN A 1 104 ? -16.557 -3.181 -8.246 1.00 92.25 104 GLN A N 1
ATOM 721 C CA . GLN A 1 104 ? -17.579 -4.226 -8.361 1.00 92.25 104 GLN A CA 1
ATOM 722 C C . GLN A 1 104 ? -17.801 -4.956 -7.033 1.00 92.25 104 GLN A C 1
ATOM 724 O O . GLN A 1 104 ? -18.935 -5.194 -6.637 1.00 92.25 104 GLN A O 1
ATOM 729 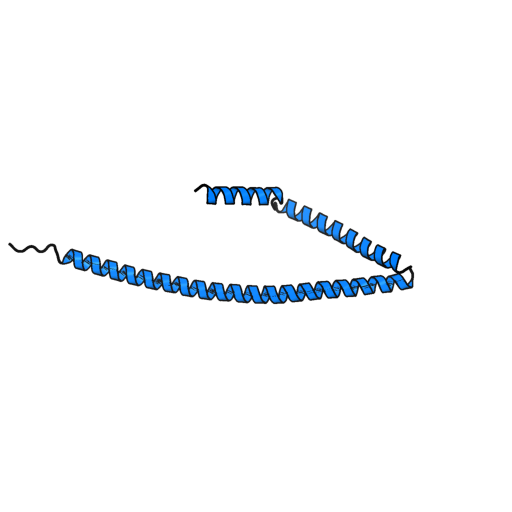N N . LYS A 1 105 ? -16.721 -5.297 -6.322 1.00 92.75 105 LYS A N 1
ATOM 730 C CA . LYS A 1 105 ? -16.822 -5.970 -5.026 1.00 92.75 105 LYS A CA 1
ATOM 731 C C . LYS A 1 105 ? -17.415 -5.057 -3.950 1.00 92.75 105 LYS A C 1
ATOM 733 O O . LYS A 1 105 ? -18.201 -5.535 -3.142 1.00 92.75 105 LYS A O 1
ATOM 738 N N . ALA A 1 106 ? -17.064 -3.771 -3.946 1.00 90.81 106 ALA A N 1
ATOM 739 C CA . ALA A 1 106 ? -17.623 -2.782 -3.025 1.00 90.81 106 ALA A CA 1
ATOM 740 C C . ALA A 1 106 ? -19.131 -2.579 -3.250 1.00 90.81 106 ALA A C 1
ATOM 742 O O . ALA A 1 106 ? -19.895 -2.582 -2.290 1.00 90.81 106 ALA A O 1
ATOM 743 N N . GLU A 1 107 ? -19.557 -2.490 -4.513 1.00 89.00 107 GLU A N 1
ATOM 744 C CA . GLU A 1 107 ? -20.969 -2.414 -4.906 1.00 89.00 107 GLU A CA 1
ATOM 745 C C . GLU A 1 107 ? -21.738 -3.680 -4.495 1.00 89.00 107 GLU A C 1
ATOM 747 O O . GLU A 1 107 ? -22.838 -3.585 -3.959 1.00 89.00 107 GLU A O 1
ATOM 752 N N . GLN A 1 108 ? -21.144 -4.866 -4.670 1.00 91.38 108 GLN A N 1
ATOM 753 C CA . GLN A 1 108 ? -21.761 -6.144 -4.283 1.00 91.38 108 GLN A CA 1
ATOM 754 C C . GLN A 1 108 ? -22.005 -6.275 -2.779 1.00 91.38 108 GLN A C 1
ATOM 756 O O . GLN A 1 108 ? -23.010 -6.856 -2.378 1.00 91.38 108 GLN A O 1
ATOM 761 N N . ILE A 1 109 ? -21.088 -5.773 -1.948 1.00 92.38 109 ILE A N 1
ATOM 762 C CA . ILE A 1 109 ? -21.211 -5.856 -0.484 1.00 92.38 109 ILE A CA 1
ATOM 763 C C . ILE A 1 109 ? -21.877 -4.612 0.124 1.00 92.38 109 ILE A C 1
ATOM 765 O O . ILE A 1 109 ? -21.894 -4.470 1.344 1.00 92.38 109 ILE A O 1
ATOM 769 N N . GLY A 1 110 ? -22.418 -3.718 -0.711 1.00 87.88 110 GLY A N 1
ATOM 770 C CA . GLY A 1 110 ? -23.164 -2.543 -0.268 1.00 87.88 110 GLY A CA 1
ATOM 771 C C . GLY A 1 110 ? -22.324 -1.510 0.483 1.00 87.88 110 GLY A C 1
ATOM 772 O O . GLY A 1 110 ? -22.858 -0.832 1.358 1.00 87.88 110 GLY A O 1
ATOM 773 N N . VAL A 1 111 ? -21.022 -1.383 0.181 1.00 84.69 111 VAL A N 1
ATOM 774 C CA . VAL A 1 111 ? -20.210 -0.304 0.767 1.00 84.69 111 VAL A CA 1
ATOM 775 C C . VAL A 1 111 ? -20.792 1.038 0.310 1.00 84.69 111 VAL A C 1
ATOM 777 O O . VAL A 1 111 ? -20.908 1.247 -0.903 1.00 84.69 111 VAL A O 1
ATOM 780 N N . PRO A 1 112 ? -21.157 1.946 1.237 1.00 81.62 112 PRO A N 1
ATOM 781 C CA . PRO A 1 112 ? -21.709 3.242 0.873 1.00 81.62 112 PRO A CA 1
ATOM 782 C C . PRO A 1 112 ? -20.719 4.008 -0.001 1.00 81.62 112 PRO A C 1
ATOM 784 O O . PRO A 1 112 ? -19.501 3.935 0.195 1.00 81.62 112 PRO A O 1
ATOM 787 N N . SER A 1 113 ? -21.241 4.754 -0.974 1.00 85.81 113 SER A N 1
ATOM 788 C CA . SER A 1 113 ? -20.384 5.614 -1.788 1.00 85.81 113 SER A CA 1
ATOM 789 C C . SER A 1 113 ? -19.691 6.662 -0.901 1.00 85.81 113 SER A C 1
ATOM 791 O O . SER A 1 113 ? -20.201 6.988 0.174 1.00 85.81 113 SER A O 1
ATOM 793 N N . PRO A 1 114 ? -18.551 7.234 -1.325 1.00 83.12 114 PRO A N 1
ATOM 794 C CA . PRO A 1 114 ? -17.886 8.294 -0.567 1.00 83.12 114 PRO A CA 1
ATOM 795 C C . PRO A 1 114 ? -18.827 9.449 -0.204 1.00 83.12 114 PRO A C 1
ATOM 797 O O . PRO A 1 114 ? -18.824 9.902 0.936 1.00 83.12 114 PRO A O 1
ATOM 800 N N . ASP A 1 115 ? -19.691 9.858 -1.135 1.00 88.44 115 ASP A N 1
ATOM 801 C CA . ASP A 1 115 ? -20.673 10.921 -0.902 1.00 88.44 115 ASP A CA 1
ATOM 802 C C . ASP A 1 115 ? -21.702 10.527 0.170 1.00 88.44 115 ASP A C 1
ATOM 804 O O . ASP A 1 115 ? -22.038 11.337 1.032 1.00 88.44 115 ASP A O 1
ATOM 808 N N . GLN A 1 116 ? -22.164 9.270 0.166 1.00 88.19 116 GLN A N 1
ATOM 809 C CA . GLN A 1 116 ? -23.070 8.745 1.194 1.00 88.19 116 GLN A CA 1
ATOM 810 C C . GLN A 1 116 ? -22.380 8.652 2.555 1.00 88.19 116 GLN A C 1
ATOM 812 O O . GLN A 1 116 ? -22.964 9.039 3.560 1.00 88.19 116 GLN A O 1
ATOM 817 N N . ALA A 1 117 ? -21.133 8.178 2.596 1.00 88.62 117 ALA A N 1
ATOM 818 C CA . ALA A 1 117 ? -20.357 8.097 3.827 1.00 88.62 117 ALA A CA 1
ATOM 819 C C . ALA A 1 117 ? -20.133 9.491 4.435 1.00 88.62 117 ALA A C 1
ATOM 821 O O . ALA A 1 117 ? -20.331 9.676 5.633 1.00 88.62 117 ALA A O 1
ATOM 822 N N . ILE A 1 118 ? -19.793 10.488 3.611 1.00 92.25 118 ILE A N 1
ATOM 823 C CA . I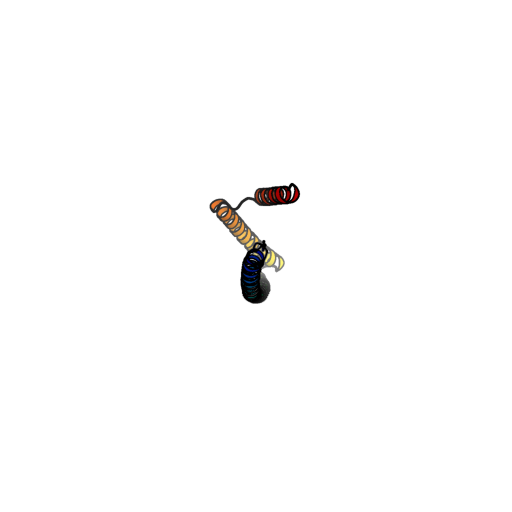LE A 1 118 ? -19.666 11.886 4.045 1.00 92.25 118 ILE A CA 1
ATOM 824 C C . ILE A 1 118 ? -21.016 12.426 4.535 1.00 92.25 118 ILE A C 1
ATOM 826 O O . ILE A 1 118 ? -21.051 13.115 5.553 1.00 92.25 118 ILE A O 1
ATOM 830 N N . GLY A 1 119 ? -22.117 12.090 3.855 1.00 91.62 119 GLY A N 1
ATOM 831 C CA . GLY A 1 119 ? -23.473 12.428 4.291 1.00 91.62 119 GLY A CA 1
ATOM 832 C C . GLY A 1 119 ? -23.786 11.880 5.683 1.00 91.62 119 GLY A C 1
ATOM 833 O O . GLY A 1 119 ? -24.106 12.651 6.579 1.00 91.62 119 GLY A O 1
ATOM 834 N N . ILE A 1 120 ? -23.572 10.579 5.900 1.00 91.31 120 ILE A N 1
ATOM 835 C CA . ILE A 1 120 ? -23.788 9.914 7.195 1.00 91.31 120 ILE A CA 1
ATOM 836 C C . ILE A 1 120 ? -22.934 10.559 8.296 1.00 91.31 120 ILE A C 1
ATOM 838 O O . ILE A 1 120 ? -23.423 10.805 9.396 1.00 91.31 120 ILE A O 1
ATOM 842 N N . LEU A 1 121 ? -21.664 10.866 8.010 1.00 93.19 121 LEU A N 1
ATOM 843 C CA . LEU A 1 121 ? -20.773 11.525 8.970 1.00 93.19 121 LEU A CA 1
ATOM 844 C C . LEU A 1 121 ? -21.224 12.954 9.295 1.00 93.19 121 LEU A C 1
ATOM 846 O O . LEU A 1 121 ? -21.132 13.381 10.445 1.00 93.19 121 LEU A O 1
ATOM 850 N N . LYS A 1 122 ? -21.720 13.695 8.300 1.00 92.00 122 LYS A N 1
ATOM 851 C CA . LYS A 1 122 ? -22.250 15.047 8.490 1.00 92.00 122 LYS A CA 1
ATOM 852 C C . LYS A 1 122 ? -23.536 15.028 9.311 1.00 92.00 122 LYS A C 1
ATOM 854 O O . LYS A 1 122 ? -23.658 15.828 10.236 1.00 92.00 122 LYS A O 1
ATOM 859 N N . ASP A 1 123 ? -24.446 14.109 9.011 1.00 93.69 123 ASP A N 1
ATOM 860 C CA . ASP A 1 123 ? -25.696 13.930 9.751 1.00 93.69 123 ASP A CA 1
ATOM 861 C C . ASP A 1 123 ? -25.406 13.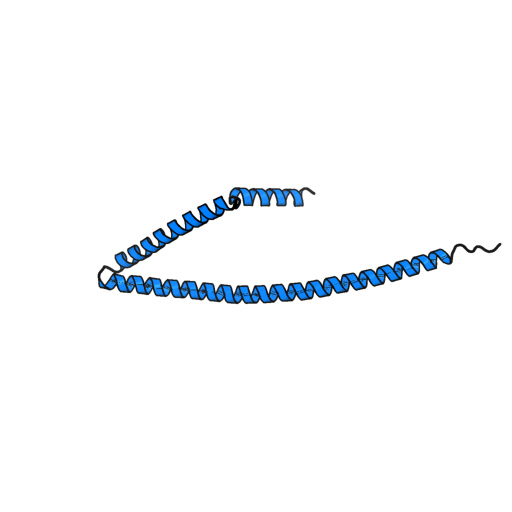552 11.211 1.00 93.69 123 ASP A C 1
ATOM 863 O O . ASP A 1 123 ? -25.971 14.141 12.135 1.00 93.69 123 ASP A O 1
ATOM 867 N N . ALA A 1 124 ? -24.448 12.646 11.436 1.00 89.88 124 ALA A N 1
ATOM 868 C CA . ALA A 1 124 ? -23.990 12.283 12.775 1.00 89.88 124 ALA A CA 1
ATOM 869 C C . ALA A 1 124 ? -23.368 13.480 13.521 1.00 89.88 124 ALA A C 1
ATOM 871 O O . ALA A 1 124 ? -23.672 13.708 14.692 1.00 89.88 124 ALA A O 1
ATOM 872 N N . ALA A 1 125 ? -22.543 14.290 12.850 1.00 90.94 125 ALA A N 1
ATOM 873 C CA . ALA A 1 125 ? -21.951 15.490 13.445 1.00 90.94 125 ALA A CA 1
ATOM 874 C C . ALA A 1 125 ? -23.006 16.550 13.812 1.00 90.94 125 ALA A C 1
ATOM 876 O O . ALA A 1 125 ? -22.886 17.224 14.838 1.00 90.94 125 ALA A O 1
ATOM 877 N N . GLN A 1 126 ? -24.056 16.686 12.998 1.00 93.12 126 GLN A N 1
ATOM 878 C CA . GLN A 1 126 ? -25.174 17.587 13.273 1.00 93.12 126 GLN A CA 1
ATOM 879 C C . GLN A 1 126 ? -26.025 17.110 14.453 1.00 93.12 126 GLN A C 1
ATOM 881 O O . GLN A 1 126 ? -26.409 17.939 15.275 1.00 93.12 126 GLN A O 1
ATOM 886 N N . GLN A 1 127 ? -26.265 15.803 14.590 1.00 91.94 127 GLN A N 1
ATOM 887 C CA . GLN A 1 127 ? -26.981 15.251 15.746 1.00 91.94 127 GLN A CA 1
ATOM 888 C C . GLN A 1 127 ? -26.247 15.502 17.066 1.00 91.94 127 GLN A C 1
ATOM 890 O O . GLN A 1 127 ? -26.884 15.891 18.035 1.00 91.94 127 GLN A O 1
ATOM 895 N N . VAL A 1 128 ? -24.922 15.334 17.095 1.00 88.31 128 VAL A N 1
ATOM 896 C CA . VAL A 1 128 ? -24.112 15.537 18.314 1.00 88.31 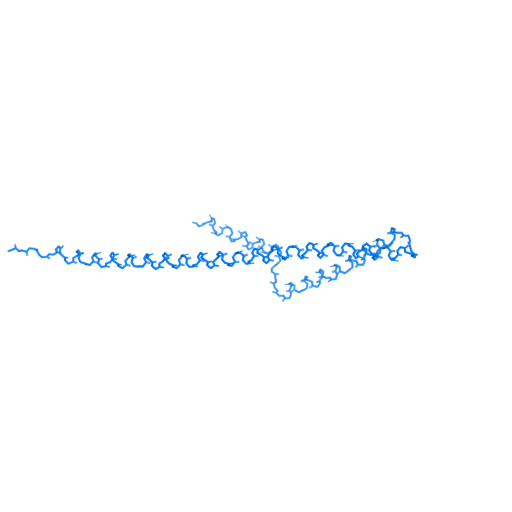128 VAL A CA 1
ATOM 897 C C . VAL A 1 128 ? -24.003 17.014 18.707 1.00 88.31 128 VAL A C 1
ATOM 899 O O . VAL A 1 128 ? -23.846 17.325 19.880 1.00 88.31 128 VAL A O 1
ATOM 902 N N . THR A 1 129 ? -24.074 17.932 17.739 1.00 85.56 129 THR A N 1
ATOM 903 C CA . THR A 1 129 ? -23.932 19.378 17.999 1.00 85.56 129 THR A CA 1
ATOM 904 C C . THR A 1 129 ? -25.278 20.072 18.243 1.00 85.56 129 THR A C 1
ATOM 906 O O . THR A 1 129 ? -25.317 21.166 18.797 1.00 85.56 129 THR A O 1
ATOM 909 N N . GLY A 1 130 ? -26.383 19.469 17.794 1.00 73.44 130 GLY A N 1
ATOM 910 C CA . GLY A 1 130 ? -27.742 20.001 17.936 1.00 73.44 130 GLY A CA 1
ATOM 911 C C . GLY A 1 130 ? -28.467 19.609 19.230 1.00 73.44 130 GLY A C 1
ATOM 912 O O . GLY A 1 130 ? -29.596 20.060 19.424 1.00 73.44 130 GLY A O 1
ATOM 913 N N . SER A 1 131 ? -27.853 18.778 20.079 1.00 50.25 131 SER A N 1
ATOM 914 C CA . SER A 1 131 ? -28.345 18.345 21.399 1.00 50.25 131 SER A CA 1
ATOM 915 C C . SER A 1 131 ? -27.531 18.966 22.526 1.00 50.25 131 SER A C 1
ATOM 917 O O . SER A 1 131 ? -28.145 19.400 23.523 1.00 50.25 131 SER A O 1
#

Foldseek 3Di:
DDDDPPPVVVVVVVVVVVVVVVVVVVVVVVVVVVVVVVVVVVVVVVVVVVVVVVVVVVVVVVVVVVLVVQLVVVCVPPPSVVSNVVSVVVVVVVVVVVVVVVVVVCVVVVPDDPVVVVVVVVVVVCVVVVD